Protein AF-A0AAD9JN44-F1 (afdb_monomer)

Sequence (109 aa):
MDVTAMCDKLTKLHLAGKSSLCLEKPNTEYVIHLDSQSCSKSNTSALLAASSSNLNVRLYSRNSLVYSRTLSGYTEINNRLSSLDVSCDGNFICAGTDVLKEDAYLIFW

Mean predicted aligned error: 8.82 Å

InterPro domains:
  IPR036322 WD40-repeat-containing domain superfamily [SSF50978] (39-109)

Nearest PDB structures (foldseek):
  1sq9-assembly1_A  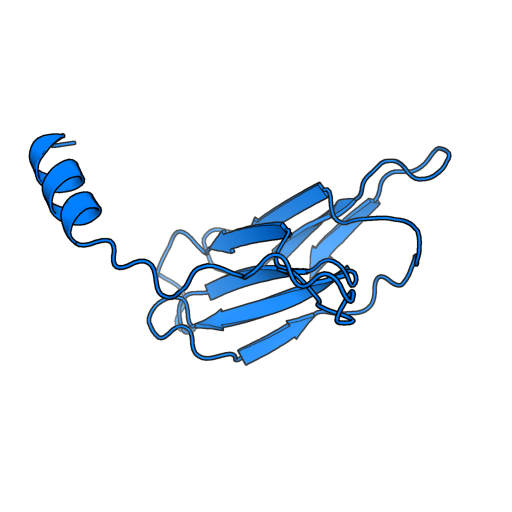TM=7.639E-01  e=1.272E-01  Saccharomyces cerevisiae
  7pqh-assembly1_G  TM=6.542E-01  e=1.972E-01  Saccharomyces cerevisiae
  5khr-assembly1_I  TM=6.079E-01  e=2.593E-01  Homo sapiens
  5a31-assembly1_I  TM=6.116E-01  e=2.893E-01  Homo sapiens
  5lcw-assembly1_I  TM=6.389E-01  e=5.002E-01  Homo sapiens

Organism: NCBI:txid53620

Secondary structure (DSSP, 8-state):
--HHHHHHHHTT-----PPP--SS------EEEEEE-S-TTSSS--EEEEEETTS-EEEEETTT--EEEEE-----TT--EEEEEE-TTSS-EEEEEPPBTTB--EEE-

Foldseek 3Di:
DDPVVVVVVVVPDDDPDDDDPDVDDDPDWDWDDKEWQQAPPAPDQGWIWTATQQRKIWIARPPVRHTDDIDDDDHPRPKGFPDWYAYNNRPKIWTWIDDDPNDIDIDID

Structure (mmCIF, N/CA/C/O backbone):
data_AF-A0AAD9JN44-F1
#
_entry.id   AF-A0AAD9JN44-F1
#
loop_
_atom_site.group_PDB
_atom_site.id
_atom_site.type_symbol
_atom_site.label_atom_id
_atom_site.label_alt_id
_atom_site.label_comp_id
_atom_site.label_asym_id
_atom_site.label_entity_id
_atom_site.label_seq_id
_atom_site.pdbx_PDB_ins_code
_atom_site.Cartn_x
_atom_site.Cartn_y
_atom_site.Cartn_z
_atom_site.occupancy
_atom_site.B_iso_or_equiv
_atom_site.auth_seq_id
_atom_site.auth_comp_id
_atom_site.auth_asym_id
_atom_site.auth_atom_id
_atom_site.pdbx_PDB_model_num
ATOM 1 N N . MET A 1 1 ? -30.695 -2.881 -1.703 1.00 60.16 1 MET A N 1
ATOM 2 C CA . MET A 1 1 ?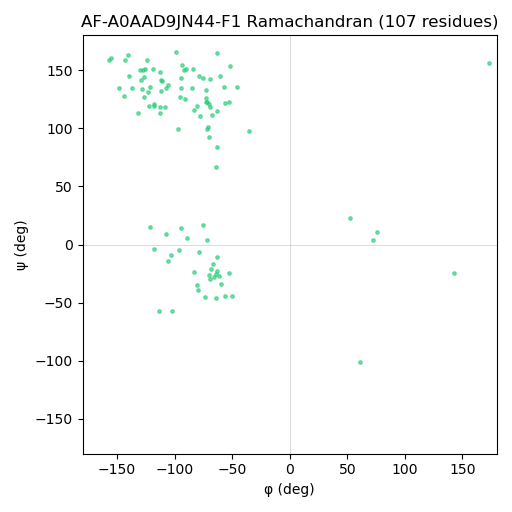 -29.790 -1.947 -1.001 1.00 60.16 1 MET A CA 1
ATOM 3 C C . MET A 1 1 ? -30.551 -0.639 -0.868 1.00 60.16 1 MET A C 1
ATOM 5 O O . MET A 1 1 ? -31.002 -0.138 -1.887 1.00 60.16 1 MET A O 1
ATOM 9 N N . ASP A 1 2 ? -30.821 -0.177 0.354 1.00 84.44 2 ASP A N 1
ATOM 10 C CA . ASP A 1 2 ? -31.609 1.041 0.585 1.00 84.44 2 ASP A CA 1
ATOM 11 C C . ASP A 1 2 ? -30.727 2.271 0.339 1.00 84.44 2 ASP A C 1
ATOM 13 O O . ASP A 1 2 ? -29.765 2.520 1.070 1.00 84.44 2 ASP A O 1
ATOM 17 N N . VAL A 1 3 ? -31.029 2.996 -0.736 1.00 82.19 3 VAL A N 1
ATOM 18 C CA . VAL A 1 3 ? -30.288 4.190 -1.166 1.00 82.19 3 VAL A CA 1
ATOM 19 C C . VAL A 1 3 ? -30.309 5.259 -0.070 1.00 82.19 3 VAL A C 1
ATOM 21 O O . VAL A 1 3 ? -29.302 5.926 0.159 1.00 82.19 3 VAL A O 1
ATOM 24 N N . THR A 1 4 ? -31.406 5.349 0.681 1.00 83.25 4 THR A N 1
ATOM 25 C CA . THR A 1 4 ? -31.610 6.322 1.762 1.00 83.25 4 THR A CA 1
ATOM 26 C C . THR A 1 4 ? -30.609 6.104 2.895 1.00 83.25 4 THR A C 1
ATOM 28 O O . THR A 1 4 ? -29.917 7.029 3.317 1.00 83.25 4 THR A O 1
ATOM 31 N N . ALA A 1 5 ? -30.428 4.847 3.310 1.00 83.94 5 ALA A N 1
ATOM 32 C CA . ALA A 1 5 ? -29.475 4.478 4.353 1.00 83.94 5 ALA A CA 1
ATOM 33 C C . ALA A 1 5 ? -28.007 4.723 3.947 1.00 83.94 5 ALA A C 1
ATOM 35 O O . ALA A 1 5 ? -27.153 4.945 4.808 1.00 83.94 5 ALA A O 1
ATOM 36 N N . MET A 1 6 ? -27.689 4.670 2.648 1.00 80.62 6 MET A N 1
ATOM 37 C CA . MET A 1 6 ? -26.360 5.030 2.143 1.00 80.62 6 MET A CA 1
ATOM 38 C C . MET A 1 6 ? -26.152 6.546 2.169 1.00 80.62 6 MET A C 1
ATOM 40 O O . MET A 1 6 ? -25.116 7.006 2.649 1.00 80.62 6 MET A O 1
ATOM 44 N N . CYS A 1 7 ? -27.139 7.320 1.711 1.00 83.94 7 CYS A N 1
ATOM 45 C CA . CYS A 1 7 ? -27.103 8.780 1.760 1.00 83.94 7 CYS A CA 1
ATOM 46 C C . CYS A 1 7 ? -26.890 9.293 3.193 1.00 83.94 7 CYS A C 1
ATOM 48 O O . CYS A 1 7 ? -25.997 10.108 3.412 1.00 83.94 7 CYS A O 1
ATOM 50 N N . ASP A 1 8 ? -27.592 8.733 4.180 1.00 87.06 8 ASP A N 1
ATOM 51 C CA . ASP A 1 8 ? -27.434 9.091 5.599 1.00 87.06 8 ASP A CA 1
ATOM 52 C C . ASP A 1 8 ? -26.051 8.762 6.183 1.00 87.06 8 ASP A C 1
ATOM 54 O O . ASP A 1 8 ? -25.618 9.363 7.170 1.00 87.06 8 ASP A O 1
ATOM 58 N N . LYS A 1 9 ? -25.340 7.785 5.610 1.00 82.25 9 LYS A N 1
ATOM 59 C CA . LYS A 1 9 ? -23.951 7.489 5.991 1.00 82.25 9 LYS A CA 1
ATOM 60 C C . LYS A 1 9 ? -22.979 8.468 5.346 1.00 82.25 9 LYS A C 1
ATOM 62 O O . LYS A 1 9 ? -22.030 8.891 6.001 1.00 82.25 9 LYS A O 1
ATOM 67 N N . LEU A 1 10 ? -23.221 8.845 4.092 1.00 80.81 10 LEU A N 1
ATOM 68 C CA . LEU A 1 10 ? -22.380 9.790 3.358 1.00 80.81 10 LEU A CA 1
ATOM 69 C C . LEU A 1 10 ? -22.485 11.219 3.910 1.00 80.81 10 LEU A C 1
ATOM 71 O O . LEU A 1 10 ? -21.499 11.946 3.884 1.00 80.81 10 LEU A O 1
ATOM 75 N N . THR A 1 11 ? -23.626 11.622 4.477 1.00 82.50 11 THR A N 1
ATOM 76 C CA . THR A 1 11 ? -23.766 12.935 5.141 1.00 82.50 11 THR A CA 1
ATOM 77 C C . THR A 1 11 ? -22.949 13.052 6.430 1.00 82.50 11 THR A C 1
ATOM 79 O O . THR A 1 11 ? -22.620 14.159 6.848 1.00 82.50 11 THR A O 1
ATOM 82 N N . LYS A 1 12 ? -22.571 11.922 7.038 1.00 83.00 12 LYS A N 1
ATOM 83 C CA . LYS A 1 12 ? -21.690 11.850 8.218 1.00 83.00 12 LYS A CA 1
ATOM 84 C C . LYS A 1 12 ? -20.208 11.761 7.849 1.00 83.00 12 LYS A C 1
ATOM 86 O O . LYS A 1 12 ? -19.369 11.553 8.725 1.00 83.00 12 LYS A O 1
ATOM 91 N N . LEU A 1 13 ? -19.871 11.875 6.563 1.00 77.25 13 LEU A N 1
ATOM 92 C CA . LEU A 1 13 ? -18.490 11.839 6.108 1.00 77.25 13 LEU A CA 1
ATOM 93 C C . LEU A 1 13 ? -17.788 13.140 6.526 1.00 77.25 13 LEU A C 1
ATOM 95 O O . LEU A 1 13 ? -17.921 14.180 5.884 1.00 77.25 13 LEU A O 1
ATOM 99 N N . HIS A 1 14 ? -17.034 13.088 7.620 1.00 70.06 14 HIS A N 1
ATOM 100 C CA . HIS A 1 14 ? -16.170 14.190 8.020 1.00 70.06 14 HIS A CA 1
ATOM 101 C C . HIS A 1 14 ? -14.876 14.130 7.210 1.00 70.06 14 HIS A C 1
ATOM 103 O O . HIS A 1 14 ? -14.127 13.155 7.284 1.00 70.06 14 HIS A O 1
ATOM 109 N N . LEU A 1 15 ? -14.597 15.180 6.437 1.00 63.38 15 LEU A N 1
ATOM 110 C CA . LEU A 1 15 ? -13.299 15.323 5.791 1.00 63.38 15 LEU A CA 1
ATOM 111 C C . LEU A 1 15 ? -12.251 15.553 6.890 1.00 63.38 15 LEU A C 1
ATOM 113 O O . LEU A 1 15 ? -12.265 16.595 7.541 1.00 63.38 15 LEU A O 1
ATOM 117 N N . ALA A 1 16 ? -11.356 14.587 7.107 1.00 62.72 16 ALA A N 1
ATOM 118 C CA . ALA A 1 16 ? -10.338 14.678 8.159 1.00 62.72 16 ALA A CA 1
ATOM 119 C C . ALA A 1 16 ? -9.356 15.851 7.943 1.00 62.72 16 ALA A C 1
ATOM 121 O O . ALA A 1 16 ? -8.760 16.347 8.893 1.00 62.72 16 ALA A O 1
ATOM 122 N N . GLY A 1 17 ? -9.218 16.325 6.700 1.00 57.41 17 GLY A N 1
ATOM 123 C CA . GLY A 1 17 ? -8.457 17.518 6.343 1.00 57.41 17 GLY A CA 1
ATOM 124 C C . GLY A 1 17 ? -8.358 17.692 4.827 1.00 57.41 17 GLY A C 1
ATOM 125 O O . GLY A 1 17 ? -8.479 16.727 4.073 1.00 57.41 17 GLY A O 1
ATOM 126 N N . LYS A 1 18 ? -8.144 18.928 4.365 1.00 57.28 18 LYS A N 1
ATOM 127 C CA . LYS A 1 18 ? -7.702 19.202 2.989 1.00 57.28 18 LYS A CA 1
ATOM 128 C C . LYS A 1 18 ? -6.178 19.227 2.989 1.00 57.28 18 LYS A C 1
ATOM 130 O O . LYS A 1 18 ? -5.597 19.998 3.747 1.00 57.28 18 LYS A O 1
ATOM 135 N N . SER A 1 19 ? -5.540 18.424 2.140 1.00 51.47 19 SER A N 1
ATOM 136 C CA . SER A 1 19 ? -4.107 18.592 1.890 1.00 51.47 19 SER A CA 1
ATOM 137 C C . SER A 1 19 ? -3.922 19.903 1.121 1.00 51.47 19 SER A C 1
ATOM 139 O O . SER A 1 19 ? -4.529 20.094 0.065 1.00 51.47 19 SER A O 1
ATOM 141 N N . SER A 1 20 ? -3.202 20.858 1.7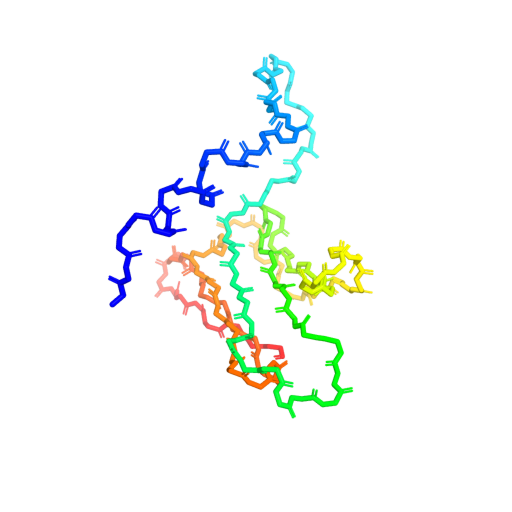07 1.00 46.34 20 SER A N 1
ATOM 142 C CA . SER A 1 20 ? -2.951 22.167 1.109 1.00 46.34 20 SER A CA 1
ATOM 143 C C . SER A 1 20 ? -2.025 22.026 -0.101 1.00 46.34 20 SER A C 1
ATOM 145 O O . SER A 1 20 ? -1.076 21.244 -0.090 1.00 46.34 20 SER A O 1
ATOM 147 N N . LEU A 1 21 ? -2.283 22.817 -1.148 1.00 49.88 21 LEU A N 1
ATOM 148 C CA . LEU A 1 21 ? -1.317 23.107 -2.209 1.00 49.88 21 LEU A CA 1
ATOM 149 C C . LEU A 1 21 ? -0.133 23.855 -1.577 1.00 49.88 21 LEU A C 1
ATOM 151 O O . LEU A 1 21 ? -0.107 25.082 -1.536 1.00 49.88 21 LEU A O 1
ATOM 155 N N . CYS A 1 22 ? 0.811 23.118 -1.000 1.00 48.78 22 CYS A N 1
ATOM 156 C CA . CYS A 1 22 ? 2.082 23.673 -0.568 1.00 48.78 22 CYS A CA 1
ATOM 157 C C . CYS A 1 22 ? 2.904 23.993 -1.827 1.00 48.78 22 CYS A C 1
ATOM 159 O O . CYS A 1 22 ? 3.103 23.124 -2.675 1.00 48.78 22 CYS A O 1
ATOM 161 N N . LEU A 1 23 ? 3.312 25.258 -1.982 1.00 56.62 23 LEU A N 1
ATOM 162 C CA . LEU A 1 23 ? 4.107 25.736 -3.125 1.00 56.62 23 LEU A CA 1
ATOM 163 C C . LEU A 1 23 ? 5.541 25.194 -3.103 1.00 56.62 23 LEU A C 1
ATOM 165 O O . LEU A 1 23 ? 6.160 25.035 -4.152 1.00 56.62 23 LEU A O 1
ATOM 169 N N . GLU A 1 24 ? 6.052 24.861 -1.921 1.00 58.03 24 GLU A N 1
ATOM 170 C CA . GLU A 1 24 ? 7.221 24.000 -1.796 1.00 58.03 24 GLU A CA 1
ATOM 171 C C . GLU A 1 24 ? 6.748 22.553 -1.848 1.00 58.03 24 GLU A C 1
ATOM 173 O O . GLU A 1 24 ? 5.765 22.230 -1.193 1.00 58.03 24 GLU A O 1
ATOM 178 N N . LYS A 1 25 ? 7.417 21.687 -2.618 1.00 51.28 25 LYS A N 1
ATOM 179 C CA . LYS A 1 25 ? 7.191 20.236 -2.569 1.00 51.28 25 LYS A CA 1
ATOM 180 C C . LYS A 1 25 ? 7.7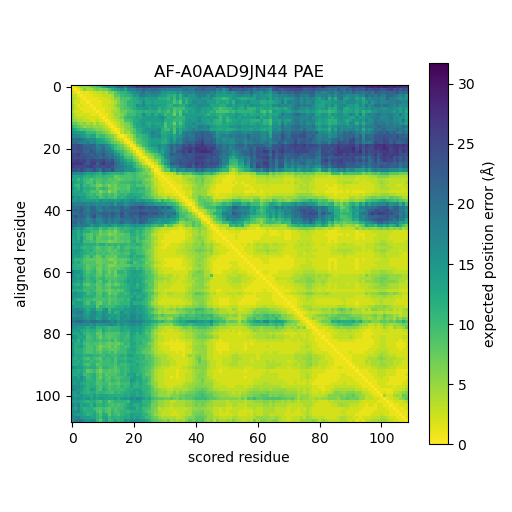53 19.732 -1.236 1.00 51.28 25 LYS A C 1
ATOM 182 O O . LYS A 1 25 ? 8.967 19.527 -1.170 1.00 51.28 25 LYS A O 1
ATOM 187 N N . PRO A 1 26 ? 6.957 19.464 -0.182 1.00 53.56 26 PRO A N 1
ATOM 188 C CA . PRO A 1 26 ? 7.458 18.544 0.817 1.00 53.56 26 PRO A CA 1
ATOM 189 C C . PRO A 1 26 ? 7.706 17.219 0.089 1.00 53.56 26 PRO A C 1
ATOM 191 O O . PRO A 1 26 ? 6.972 16.884 -0.846 1.00 53.56 26 PRO A O 1
ATOM 194 N N . ASN A 1 27 ? 8.744 16.479 0.478 1.00 57.22 27 ASN A N 1
ATOM 195 C CA . ASN A 1 27 ? 8.973 15.097 0.039 1.00 57.22 27 ASN A CA 1
ATOM 196 C C . ASN A 1 27 ? 7.822 14.217 0.574 1.00 57.22 27 ASN A C 1
ATOM 198 O O . ASN A 1 27 ? 7.973 13.433 1.505 1.00 57.22 27 ASN A O 1
ATOM 202 N N . THR A 1 28 ? 6.619 14.454 0.060 1.00 64.69 28 THR A N 1
ATOM 203 C CA . THR A 1 28 ? 5.356 13.961 0.587 1.00 64.69 28 THR A CA 1
ATOM 204 C C . THR A 1 28 ? 5.005 12.732 -0.195 1.00 64.69 28 THR A C 1
ATOM 206 O O . THR A 1 28 ? 4.496 12.784 -1.311 1.00 64.69 28 THR A O 1
ATOM 209 N N . GLU A 1 29 ? 5.308 11.603 0.416 1.00 78.50 29 GLU A N 1
ATOM 210 C CA . GLU A 1 29 ? 4.662 10.355 0.069 1.00 78.50 29 GLU A CA 1
ATOM 211 C C . GLU A 1 29 ? 3.147 10.570 0.146 1.00 78.50 29 GLU A C 1
ATOM 213 O O . GLU A 1 29 ? 2.624 10.988 1.182 1.00 78.50 29 GLU A O 1
ATOM 218 N N . TYR A 1 30 ? 2.446 10.323 -0.956 1.00 82.69 30 TYR A N 1
ATOM 219 C CA . TYR A 1 30 ? 0.989 10.387 -1.009 1.00 82.69 30 TYR A CA 1
ATOM 220 C C . TYR A 1 30 ? 0.420 9.021 -1.373 1.00 82.69 30 TYR A C 1
ATOM 222 O O . TYR A 1 30 ? 1.067 8.229 -2.061 1.00 82.69 30 TYR A O 1
ATOM 230 N N . VAL A 1 31 ? -0.792 8.748 -0.891 1.00 89.62 31 VAL A N 1
ATOM 231 C CA . VAL A 1 31 ? -1.511 7.503 -1.179 1.00 89.62 31 VAL A CA 1
ATOM 232 C C . VAL A 1 31 ? -1.998 7.527 -2.627 1.00 89.62 31 VAL A C 1
ATOM 234 O O . VAL A 1 31 ? -2.557 8.532 -3.066 1.00 89.62 31 VAL A O 1
ATOM 237 N N . ILE A 1 32 ? -1.783 6.43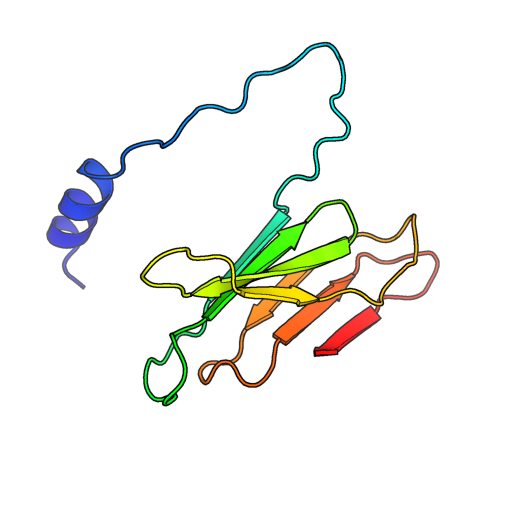4 -3.359 1.00 91.44 32 ILE A N 1
ATOM 238 C CA . ILE A 1 32 ? -2.232 6.269 -4.748 1.00 91.44 32 ILE A CA 1
ATOM 239 C C . ILE A 1 32 ? -3.478 5.382 -4.793 1.00 91.44 32 ILE A C 1
ATOM 241 O O . ILE A 1 32 ? -4.522 5.819 -5.270 1.00 91.44 32 ILE A O 1
ATOM 245 N N . HIS A 1 33 ? -3.381 4.160 -4.263 1.00 94.88 33 HIS A N 1
ATOM 246 C CA . HIS A 1 33 ? -4.482 3.200 -4.225 1.00 94.88 33 HIS A CA 1
ATOM 247 C C . HIS A 1 33 ? -4.731 2.700 -2.807 1.00 94.88 33 HIS A C 1
ATOM 249 O O . HIS A 1 33 ? -3.818 2.615 -1.984 1.00 94.88 33 HIS A O 1
ATOM 255 N N . LEU A 1 34 ? -5.987 2.352 -2.548 1.00 95.69 34 LEU A N 1
ATOM 256 C CA . LEU A 1 34 ? -6.440 1.714 -1.324 1.00 95.69 34 LEU A CA 1
ATOM 257 C C . LEU A 1 34 ? -7.234 0.481 -1.713 1.00 95.69 34 LEU A C 1
ATOM 259 O O . LEU A 1 34 ? -8.121 0.582 -2.558 1.00 95.69 34 LEU A O 1
ATOM 263 N N . ASP A 1 35 ? -6.955 -0.632 -1.053 1.00 96.00 35 ASP A N 1
ATOM 264 C CA . ASP A 1 35 ? -7.873 -1.758 -1.066 1.00 96.00 35 ASP A CA 1
ATOM 265 C C . ASP A 1 35 ? -7.900 -2.466 0.286 1.00 96.00 35 ASP A C 1
ATOM 267 O O . ASP A 1 35 ? -7.038 -2.280 1.150 1.00 96.00 35 ASP A O 1
ATOM 271 N N . SER A 1 36 ? -8.975 -3.199 0.534 1.00 93.31 36 SER A N 1
ATOM 272 C CA . SER A 1 36 ? -9.295 -3.698 1.844 1.00 93.31 36 SER A CA 1
ATOM 273 C C . SER A 1 36 ? -9.937 -5.092 1.750 1.00 93.31 36 SER A C 1
ATOM 275 O O . SER A 1 36 ? -11.027 -5.255 1.210 1.00 93.31 36 SER A O 1
ATOM 277 N N . GLN A 1 37 ? -9.391 -6.052 2.504 1.00 90.88 37 GLN A N 1
ATOM 278 C CA . GLN A 1 37 ? -9.979 -7.370 2.833 1.00 90.88 37 GLN A CA 1
ATOM 279 C C . GLN A 1 37 ? -11.518 -7.431 3.033 1.00 90.88 37 GLN A C 1
ATOM 281 O O . GLN A 1 37 ? -12.056 -7.218 4.120 1.00 90.88 37 GLN A O 1
ATOM 286 N N . SER A 1 38 ? -12.277 -7.828 2.021 1.00 81.69 38 SER A N 1
ATOM 287 C CA . SER A 1 38 ? -13.746 -7.778 2.101 1.00 81.69 38 SER A CA 1
ATOM 288 C C . SER A 1 38 ? -14.408 -8.728 3.125 1.00 81.69 38 SER A C 1
ATOM 290 O O . SER A 1 38 ? -15.565 -8.500 3.481 1.00 81.69 38 SER A O 1
ATOM 292 N N . CYS A 1 39 ? -13.730 -9.768 3.637 1.00 73.62 39 CYS A N 1
ATOM 293 C CA . CYS A 1 39 ? -14.324 -10.752 4.552 1.00 73.62 39 CYS A CA 1
ATOM 294 C C . CYS A 1 39 ? -13.647 -10.769 5.931 1.00 73.62 39 CYS A C 1
ATOM 296 O O . CYS A 1 39 ? -12.489 -11.145 6.054 1.00 73.62 39 CYS A O 1
ATOM 298 N N . SER A 1 40 ? -14.388 -10.481 7.007 1.00 61.62 40 SER A N 1
ATOM 299 C CA . SER A 1 40 ? -13.875 -10.496 8.391 1.00 61.62 40 SER A CA 1
ATOM 300 C C . SER A 1 40 ? -13.671 -11.900 8.987 1.00 61.62 40 SER A C 1
ATOM 302 O O . SER A 1 40 ? -13.643 -12.044 10.205 1.00 61.62 40 SER A O 1
ATOM 304 N N . LYS A 1 41 ? -13.635 -12.952 8.159 1.00 61.12 41 LYS A N 1
ATOM 305 C CA . LYS A 1 41 ? -13.512 -14.345 8.622 1.00 61.12 41 LYS A CA 1
ATOM 306 C C . LYS A 1 41 ? -12.085 -14.728 9.013 1.00 61.12 41 LYS A C 1
ATOM 308 O O . LYS A 1 41 ? -11.886 -15.837 9.501 1.00 61.12 41 LYS A O 1
ATOM 313 N N . SER A 1 42 ? -11.099 -13.859 8.791 1.00 58.09 42 SER A N 1
ATOM 314 C CA . SER A 1 42 ? -9.765 -14.101 9.328 1.00 58.09 42 SER A CA 1
ATOM 315 C C . SER A 1 42 ? -9.760 -13.818 10.834 1.00 58.09 42 SER A C 1
ATOM 317 O O . SER A 1 42 ? -10.390 -12.881 11.317 1.00 58.09 42 SER A O 1
ATOM 319 N N . ASN A 1 43 ? -9.012 -14.623 11.589 1.00 58.59 43 ASN A N 1
ATOM 320 C CA . ASN A 1 43 ? -8.733 -14.362 13.007 1.00 58.59 43 ASN A CA 1
ATOM 321 C C . ASN A 1 43 ? -7.747 -13.188 13.204 1.00 58.59 43 ASN A C 1
ATOM 323 O O . ASN A 1 43 ? -7.314 -12.916 14.322 1.00 58.59 43 ASN A O 1
ATOM 327 N N . THR A 1 44 ? -7.348 -12.522 12.118 1.00 62.19 44 THR A N 1
ATOM 328 C CA . THR A 1 44 ? -6.476 -11.348 12.115 1.00 62.19 44 THR A CA 1
ATOM 329 C C . THR A 1 44 ? -7.327 -10.080 12.125 1.00 62.19 44 THR A C 1
ATOM 331 O O . THR A 1 44 ? -8.478 -10.079 11.690 1.00 62.19 44 THR A O 1
ATOM 334 N N . SER A 1 45 ? -6.784 -8.972 12.636 1.00 69.38 45 SER A N 1
ATOM 335 C CA . SER A 1 45 ? -7.448 -7.675 12.489 1.00 69.38 45 SER A CA 1
ATOM 336 C C . SER A 1 45 ? -7.672 -7.405 11.002 1.00 69.38 45 SER A C 1
ATOM 338 O O . SER A 1 45 ? -6.695 -7.393 10.253 1.00 69.38 45 SER A O 1
ATOM 340 N N . ALA A 1 46 ? -8.929 -7.200 10.592 1.00 79.50 46 ALA A N 1
ATOM 341 C CA . ALA A 1 46 ? -9.293 -6.968 9.196 1.00 79.50 46 ALA A CA 1
ATOM 342 C C . ALA A 1 46 ? -8.347 -5.953 8.536 1.00 79.50 46 ALA A C 1
ATOM 344 O O . ALA A 1 46 ? -8.042 -4.927 9.141 1.00 79.50 46 ALA A O 1
ATOM 345 N N . LEU A 1 47 ? -7.887 -6.229 7.318 1.00 90.69 47 LEU A N 1
ATOM 346 C CA . LEU A 1 47 ? -6.799 -5.493 6.676 1.00 90.69 47 LEU A CA 1
ATOM 347 C C . LEU A 1 47 ? -7.297 -4.349 5.773 1.00 90.69 47 LEU A C 1
ATOM 349 O O . LEU A 1 47 ? -8.313 -4.469 5.074 1.00 90.69 47 LEU A O 1
ATOM 353 N N . LEU A 1 48 ? -6.547 -3.247 5.785 1.00 93.75 48 LEU A N 1
ATOM 354 C CA . LEU A 1 48 ? -6.568 -2.164 4.803 1.00 93.75 48 LEU A CA 1
ATOM 355 C C . LEU A 1 48 ? -5.134 -1.940 4.304 1.00 93.75 48 LEU A C 1
ATOM 357 O O . LEU A 1 48 ? -4.228 -1.741 5.114 1.00 93.75 48 LEU A O 1
AT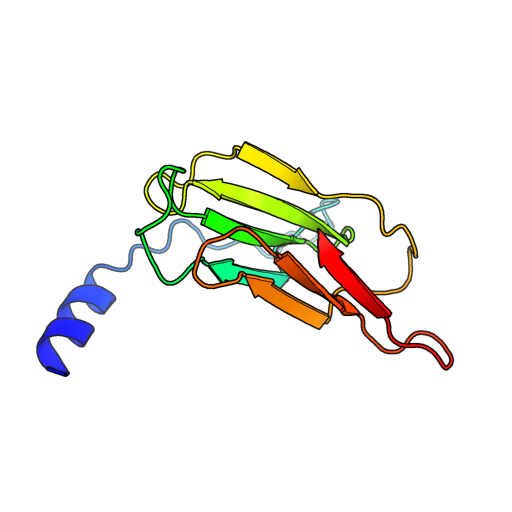OM 361 N N . ALA A 1 49 ? -4.936 -1.955 2.990 1.00 95.75 49 ALA A N 1
ATOM 362 C CA . ALA A 1 49 ? -3.662 -1.691 2.339 1.00 95.75 49 ALA A CA 1
ATOM 363 C C . ALA A 1 49 ? -3.718 -0.362 1.575 1.00 95.75 49 ALA A C 1
ATOM 365 O O . ALA A 1 49 ? -4.723 -0.040 0.944 1.00 95.75 49 ALA A O 1
ATOM 366 N N . ALA A 1 50 ? -2.629 0.403 1.631 1.00 95.50 50 ALA A N 1
ATOM 367 C CA . ALA A 1 50 ? -2.485 1.693 0.968 1.00 95.50 50 ALA A CA 1
ATOM 368 C C . ALA A 1 50 ? -1.154 1.762 0.216 1.00 95.50 50 ALA A C 1
ATOM 370 O O . ALA A 1 50 ? -0.094 1.794 0.846 1.00 95.50 50 ALA A O 1
ATOM 371 N N . SER A 1 51 ? -1.185 1.815 -1.114 1.00 94.19 51 SER A N 1
ATOM 372 C CA . SER A 1 51 ? 0.023 2.052 -1.907 1.00 94.19 51 SER A CA 1
ATOM 373 C C . SER A 1 51 ? 0.384 3.533 -1.892 1.00 94.19 51 SER A C 1
ATOM 375 O O . SER A 1 51 ? -0.486 4.403 -1.839 1.00 94.19 51 SER A O 1
ATOM 377 N N . SER A 1 52 ? 1.680 3.828 -1.905 1.00 90.00 52 SER A N 1
ATOM 378 C CA . SER A 1 52 ? 2.220 5.183 -1.795 1.00 90.00 52 SER A CA 1
ATOM 379 C C . SER A 1 52 ? 3.126 5.523 -2.979 1.00 90.00 52 SER A C 1
ATOM 381 O O . SER A 1 52 ? 3.664 4.644 -3.649 1.00 90.00 52 SER A O 1
ATOM 383 N N . SER A 1 53 ? 3.334 6.815 -3.235 1.00 88.25 53 SER A N 1
ATOM 384 C CA . SER A 1 53 ? 4.156 7.318 -4.350 1.00 88.25 53 SER A CA 1
ATOM 385 C C . SER A 1 53 ? 5.641 6.952 -4.299 1.00 88.25 53 SER A C 1
ATOM 387 O O . SER A 1 53 ? 6.348 7.154 -5.279 1.00 88.25 53 SER A O 1
ATOM 389 N N . ASN A 1 54 ? 6.106 6.412 -3.176 1.00 87.75 54 ASN A N 1
ATOM 390 C CA . ASN A 1 54 ? 7.441 5.848 -2.976 1.00 87.75 54 ASN A CA 1
ATOM 391 C C . ASN A 1 54 ? 7.493 4.323 -3.199 1.00 87.75 54 ASN A C 1
ATOM 393 O O . ASN A 1 54 ? 8.455 3.690 -2.776 1.00 87.75 54 ASN A O 1
ATOM 397 N N . LEU A 1 55 ? 6.457 3.739 -3.815 1.00 89.88 55 LEU A N 1
ATOM 398 C CA . LEU A 1 55 ? 6.338 2.310 -4.149 1.00 89.88 55 LEU A CA 1
ATOM 399 C C . LEU A 1 55 ? 6.105 1.376 -2.957 1.00 89.88 55 LEU A C 1
ATOM 401 O O . LEU A 1 55 ? 6.013 0.163 -3.129 1.00 89.88 55 LEU A O 1
ATOM 405 N N . ASN A 1 56 ? 5.955 1.930 -1.756 1.00 91.25 56 ASN A N 1
ATOM 406 C CA . ASN A 1 56 ? 5.627 1.148 -0.576 1.00 91.25 56 ASN A CA 1
ATOM 407 C C . ASN A 1 56 ? 4.120 0.909 -0.465 1.00 91.25 56 ASN A C 1
ATOM 409 O O . ASN A 1 56 ? 3.307 1.755 -0.848 1.00 91.25 56 ASN A O 1
ATOM 413 N N . VAL A 1 57 ? 3.751 -0.215 0.150 1.00 94.25 57 VAL A N 1
ATOM 414 C CA . VAL A 1 57 ? 2.370 -0.509 0.550 1.00 94.25 57 VAL A CA 1
ATOM 415 C C . VAL A 1 57 ? 2.294 -0.524 2.072 1.00 94.25 57 VAL A C 1
ATOM 417 O O . VAL A 1 57 ? 2.954 -1.319 2.735 1.00 94.25 57 VAL A O 1
ATOM 420 N N . ARG A 1 58 ? 1.499 0.368 2.657 1.00 94.62 58 ARG A N 1
ATOM 421 C CA . ARG A 1 58 ? 1.280 0.442 4.106 1.00 94.62 58 ARG A CA 1
ATOM 422 C C . ARG A 1 58 ? 0.041 -0.350 4.491 1.00 94.62 58 ARG A C 1
ATOM 424 O O . ARG A 1 58 ? -0.999 -0.227 3.851 1.00 94.62 58 ARG A O 1
ATOM 431 N N . LEU A 1 59 ? 0.158 -1.133 5.553 1.00 94.12 59 LEU A N 1
ATOM 432 C CA . LEU A 1 59 ? -0.890 -1.986 6.091 1.00 94.12 59 LEU A CA 1
ATOM 433 C C . LEU A 1 59 ? -1.426 -1.409 7.392 1.00 94.12 59 LEU A C 1
ATOM 435 O O . LEU A 1 59 ? -0.664 -1.034 8.288 1.00 94.12 59 LEU A O 1
ATOM 439 N N . TYR A 1 60 ? -2.745 -1.402 7.505 1.00 93.12 60 TYR A N 1
ATOM 440 C CA . TYR A 1 60 ? -3.484 -0.901 8.649 1.00 93.12 60 TYR A CA 1
ATOM 441 C C . TYR A 1 60 ? -4.513 -1.933 9.095 1.00 93.12 60 TYR A C 1
ATOM 443 O O . TYR A 1 60 ? -5.094 -2.654 8.280 1.00 93.12 60 TYR A O 1
ATOM 451 N N . SER A 1 61 ? -4.807 -1.941 10.392 1.00 89.56 61 SER A N 1
ATOM 452 C CA . SER A 1 61 ? -6.071 -2.491 10.874 1.00 89.56 61 SER A CA 1
ATOM 453 C C . SER A 1 61 ? -7.202 -1.648 10.286 1.00 89.56 61 SER A C 1
ATOM 455 O O . SER A 1 61 ? -7.325 -0.470 10.603 1.00 89.56 61 SER A O 1
ATOM 457 N N . ARG A 1 62 ? -8.039 -2.233 9.433 1.00 87.25 62 ARG A N 1
ATOM 458 C CA . ARG A 1 62 ? -9.165 -1.583 8.748 1.00 87.25 62 ARG A CA 1
ATOM 459 C C . ARG A 1 62 ? -10.069 -0.818 9.704 1.00 87.25 62 ARG A C 1
ATOM 461 O O . ARG A 1 62 ? -10.489 0.288 9.391 1.00 87.25 62 ARG A O 1
ATOM 468 N N . ASN A 1 63 ? -10.401 -1.422 10.842 1.00 84.44 63 ASN A N 1
ATOM 469 C CA . ASN A 1 63 ? -11.447 -0.891 11.716 1.00 84.44 63 ASN A CA 1
ATOM 470 C C . ASN A 1 63 ? -10.938 0.255 12.595 1.00 84.44 63 ASN A C 1
ATOM 472 O O . ASN A 1 63 ? -11.691 1.174 12.895 1.00 84.44 63 ASN A O 1
ATOM 476 N N . SER A 1 64 ? -9.677 0.188 13.026 1.00 84.25 64 SER A N 1
ATOM 477 C CA . SER A 1 64 ? -9.072 1.192 13.910 1.00 84.25 64 SER A CA 1
ATOM 478 C C . SER A 1 64 ? -8.142 2.160 13.181 1.00 84.25 64 SER A C 1
ATOM 480 O O . SER A 1 64 ? -7.683 3.124 13.786 1.00 84.25 64 SER A O 1
ATOM 482 N N . LEU A 1 65 ? -7.831 1.887 11.910 1.00 88.69 65 LEU A N 1
ATOM 483 C CA . LEU A 1 65 ? -6.820 2.571 11.099 1.00 88.69 65 LEU A CA 1
ATOM 484 C C . LEU A 1 65 ? -5.443 2.642 11.776 1.00 88.69 65 LEU A C 1
ATOM 486 O O . LEU A 1 65 ? -4.610 3.485 11.447 1.00 88.69 65 LEU A O 1
ATOM 490 N N . VAL A 1 66 ? -5.184 1.728 12.714 1.00 88.00 66 VAL A N 1
ATOM 491 C CA . VAL A 1 66 ? -3.885 1.604 13.371 1.00 88.00 66 VAL A CA 1
ATOM 492 C C . VAL A 1 66 ? -2.911 1.002 12.373 1.00 88.00 66 VAL A C 1
ATOM 494 O O . VAL A 1 66 ? -3.148 -0.083 11.839 1.00 88.00 66 VAL A O 1
ATOM 497 N N . TYR A 1 67 ? -1.821 1.722 12.124 1.00 90.62 67 TYR A N 1
ATOM 498 C CA . TYR A 1 67 ? -0.711 1.241 11.313 1.00 90.62 67 TYR A CA 1
ATOM 499 C C . TYR A 1 67 ? -0.147 -0.063 11.886 1.00 90.62 67 TYR A C 1
ATOM 501 O O . TYR A 1 67 ? 0.068 -0.176 13.092 1.00 90.62 67 TYR A O 1
ATOM 509 N N . SER A 1 68 ? 0.114 -1.029 11.009 1.00 90.31 68 SER A N 1
ATOM 510 C CA . SER A 1 68 ? 0.694 -2.322 11.363 1.00 90.31 68 SER A CA 1
ATOM 511 C C . SER A 1 68 ? 2.093 -2.489 10.773 1.00 90.31 68 SER A C 1
ATOM 513 O O . SER A 1 68 ? 3.053 -2.707 11.513 1.00 90.31 68 SER A O 1
ATOM 515 N N . ARG A 1 69 ? 2.229 -2.383 9.445 1.00 92.44 69 ARG A N 1
ATOM 516 C CA . ARG A 1 69 ? 3.483 -2.687 8.740 1.00 92.44 69 ARG A CA 1
ATOM 517 C C . ARG A 1 69 ? 3.581 -1.955 7.404 1.00 92.44 69 ARG A C 1
ATOM 519 O O . ARG A 1 69 ? 2.571 -1.562 6.835 1.00 92.44 69 ARG A O 1
ATOM 526 N N . THR A 1 70 ? 4.798 -1.827 6.884 1.00 93.75 70 THR A N 1
ATOM 527 C CA . THR A 1 70 ? 5.068 -1.416 5.503 1.00 93.75 70 THR A CA 1
ATOM 528 C C . THR A 1 70 ? 5.658 -2.587 4.722 1.00 93.75 70 THR A C 1
ATOM 530 O O . THR A 1 70 ? 6.570 -3.261 5.205 1.00 93.75 70 THR A O 1
ATOM 533 N N . LEU A 1 71 ? 5.114 -2.832 3.535 1.00 94.00 71 LEU A N 1
ATOM 534 C CA . LEU A 1 71 ? 5.639 -3.742 2.533 1.00 94.00 71 LEU A CA 1
ATOM 535 C C . LEU A 1 71 ? 6.484 -2.934 1.551 1.00 94.00 71 LEU A C 1
ATOM 537 O O . LEU A 1 71 ? 6.033 -1.929 0.994 1.00 94.00 71 LEU A O 1
ATOM 541 N N . SER A 1 72 ? 7.713 -3.393 1.373 1.00 90.31 72 SER A N 1
ATOM 542 C CA . SER A 1 72 ? 8.751 -2.783 0.549 1.00 90.31 72 SER A CA 1
ATOM 543 C C . SER A 1 72 ? 9.507 -3.899 -0.165 1.00 90.31 72 SER A C 1
ATOM 545 O O . SER A 1 72 ? 9.434 -5.059 0.244 1.00 90.31 72 SER A O 1
ATOM 547 N N . GLY A 1 73 ? 10.252 -3.566 -1.214 1.00 83.31 73 GLY A N 1
ATOM 548 C CA . GLY A 1 73 ? 11.095 -4.533 -1.927 1.00 83.31 73 GLY A CA 1
ATOM 549 C C . GLY A 1 73 ? 11.122 -4.307 -3.431 1.00 83.31 73 GLY A C 1
ATOM 550 O O . GLY A 1 73 ? 12.114 -4.630 -4.073 1.00 83.31 73 GLY A O 1
ATOM 551 N N . TYR A 1 74 ? 10.081 -3.678 -3.977 1.00 85.94 74 TYR A N 1
ATOM 552 C CA . TYR A 1 74 ? 10.117 -3.154 -5.334 1.00 85.94 74 TYR A CA 1
ATOM 553 C C . TYR A 1 74 ? 10.791 -1.779 -5.336 1.00 85.94 74 TYR A C 1
ATOM 555 O O . TYR A 1 74 ? 10.303 -0.848 -4.697 1.00 85.94 74 TYR A O 1
ATOM 563 N N . THR A 1 75 ? 11.937 -1.666 -6.008 1.00 81.44 75 THR A N 1
ATOM 564 C CA . THR A 1 75 ? 12.815 -0.485 -5.938 1.00 81.44 75 THR A CA 1
ATOM 565 C C . THR A 1 75 ? 13.064 0.172 -7.293 1.00 81.44 75 THR A C 1
ATOM 567 O O . THR A 1 75 ? 13.995 0.964 -7.417 1.00 81.44 75 THR A O 1
ATOM 570 N N . GLU A 1 76 ? 12.273 -0.141 -8.320 1.00 82.19 76 GLU A N 1
ATOM 571 C CA . GLU A 1 76 ? 12.400 0.507 -9.630 1.00 82.19 76 GLU A CA 1
ATOM 572 C C . GLU A 1 76 ? 11.938 1.963 -9.533 1.00 82.19 76 GLU A C 1
ATOM 574 O O . GLU A 1 76 ? 10.762 2.274 -9.685 1.00 82.19 76 GLU A O 1
ATOM 579 N N . ILE A 1 77 ? 12.889 2.864 -9.273 1.00 70.25 77 ILE A N 1
ATOM 580 C CA . ILE A 1 77 ? 12.684 4.278 -8.904 1.00 70.25 77 ILE A CA 1
ATOM 581 C C . ILE A 1 77 ? 11.768 5.038 -9.884 1.00 70.25 77 ILE A C 1
ATOM 583 O O . ILE A 1 77 ? 11.121 6.009 -9.495 1.00 70.25 77 ILE A O 1
ATOM 587 N N . ASN A 1 78 ? 11.676 4.586 -11.137 1.00 81.12 78 ASN A N 1
ATOM 588 C CA . ASN A 1 78 ? 10.875 5.216 -12.189 1.00 81.12 78 ASN A CA 1
ATOM 589 C C . ASN A 1 78 ? 9.610 4.437 -12.574 1.00 81.12 78 ASN A C 1
ATOM 591 O O . ASN A 1 78 ? 8.975 4.793 -13.565 1.00 81.12 78 ASN A O 1
ATOM 595 N N . ASN A 1 79 ? 9.237 3.393 -11.831 1.00 87.44 79 ASN A N 1
ATOM 596 C CA . ASN A 1 79 ? 8.043 2.609 -12.1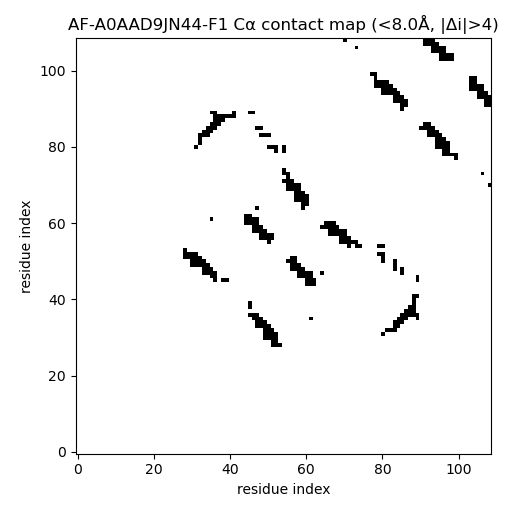16 1.00 87.44 79 ASN A CA 1
ATOM 597 C C . ASN A 1 79 ? 7.041 2.688 -10.974 1.00 87.44 79 ASN A C 1
ATOM 599 O O . ASN A 1 79 ? 7.347 2.326 -9.844 1.00 87.44 79 ASN A O 1
ATOM 603 N N . ARG A 1 80 ? 5.840 3.176 -11.275 1.00 87.88 80 ARG A N 1
ATOM 604 C CA . ARG A 1 80 ? 4.798 3.461 -10.288 1.00 87.88 80 ARG A CA 1
ATOM 605 C C . ARG A 1 80 ? 3.898 2.248 -10.112 1.00 87.88 80 ARG A C 1
ATOM 607 O O . ARG A 1 80 ? 3.672 1.495 -11.053 1.00 87.88 80 ARG A O 1
ATOM 614 N N . LEU A 1 81 ? 3.337 2.097 -8.914 1.00 92.75 81 LEU A N 1
ATOM 615 C CA . LEU A 1 81 ? 2.223 1.176 -8.701 1.00 92.75 81 LEU A CA 1
ATOM 616 C C . LEU A 1 81 ? 0.958 1.778 -9.329 1.00 92.75 81 LEU A C 1
ATOM 618 O O . LEU A 1 81 ? 0.600 2.914 -9.014 1.00 92.75 81 LEU A O 1
ATOM 622 N N . SER A 1 82 ? 0.309 1.017 -10.204 1.00 93.00 82 SER A N 1
ATOM 623 C CA . SER A 1 82 ? -0.867 1.412 -10.992 1.00 93.00 82 SER A CA 1
ATOM 624 C C . SER A 1 82 ? -2.168 0.783 -10.486 1.00 93.00 82 SER A C 1
ATOM 626 O O . SER A 1 82 ? -3.265 1.178 -10.880 1.00 93.00 82 SER A O 1
ATOM 628 N N . SER A 1 83 ? -2.052 -0.226 -9.622 1.00 95.06 83 SER A N 1
ATOM 629 C CA . SER A 1 83 ? -3.174 -0.933 -9.010 1.00 95.06 83 SER A CA 1
ATOM 630 C C . SER A 1 83 ? -2.745 -1.595 -7.703 1.00 95.06 83 SER A C 1
ATOM 632 O O . SER A 1 83 ? -1.556 -1.816 -7.463 1.00 95.06 83 SER A O 1
ATOM 634 N N . LEU A 1 84 ? -3.720 -1.886 -6.847 1.00 96.81 84 LEU A N 1
ATOM 635 C CA . LEU A 1 84 ? -3.546 -2.604 -5.590 1.00 96.81 84 LEU A CA 1
ATOM 636 C C . LEU A 1 84 ? -4.825 -3.398 -5.320 1.00 96.81 84 LEU A C 1
ATOM 638 O O . LEU A 1 84 ? -5.909 -2.832 -5.456 1.00 96.81 84 LEU A O 1
ATOM 642 N N . ASP A 1 85 ? -4.687 -4.658 -4.925 1.00 96.81 85 ASP A N 1
ATOM 643 C CA . ASP A 1 85 ? -5.805 -5.511 -4.523 1.00 96.81 85 ASP A CA 1
ATOM 644 C C . ASP A 1 85 ? -5.419 -6.360 -3.304 1.00 96.81 85 ASP A C 1
ATOM 646 O O . ASP A 1 85 ? -4.268 -6.779 -3.133 1.00 96.81 85 ASP A O 1
ATOM 650 N N . VAL A 1 86 ? -6.390 -6.588 -2.429 1.00 94.69 86 VAL A N 1
ATOM 651 C CA . VAL A 1 86 ? -6.284 -7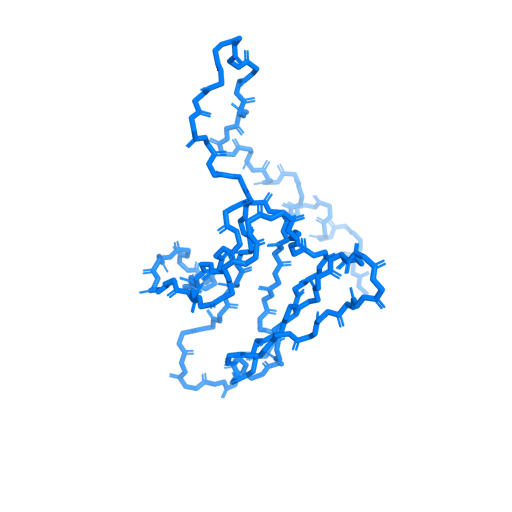.366 -1.200 1.00 94.6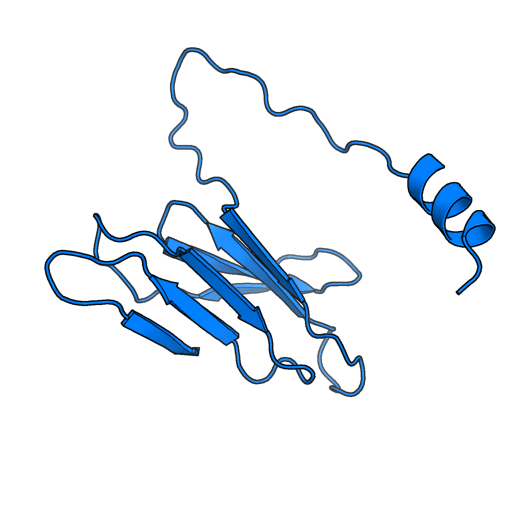9 86 VAL A CA 1
ATOM 652 C C . VAL A 1 86 ? -7.316 -8.479 -1.265 1.00 94.69 86 VAL A C 1
ATOM 654 O O . VAL A 1 86 ? -8.528 -8.262 -1.278 1.00 94.69 86 VAL A O 1
ATOM 657 N N . SER A 1 87 ? -6.822 -9.711 -1.219 1.00 92.38 87 SER A N 1
ATOM 658 C CA . SER A 1 87 ? -7.669 -10.901 -1.141 1.00 92.38 87 SER A CA 1
ATOM 659 C C . SER A 1 87 ? -8.699 -10.827 -0.007 1.00 92.38 87 SER A C 1
ATOM 661 O O . SER A 1 87 ? -8.519 -10.180 1.029 1.00 92.38 87 SER A O 1
ATOM 663 N N . CYS A 1 88 ? -9.811 -11.538 -0.186 1.00 90.00 88 CYS A N 1
ATOM 664 C CA . CYS A 1 88 ? -10.946 -11.471 0.729 1.00 90.00 88 CYS A CA 1
ATOM 665 C C . CYS A 1 88 ? -10.622 -11.911 2.166 1.00 90.00 88 CYS A C 1
ATOM 667 O O . CYS A 1 88 ? -11.289 -11.442 3.088 1.00 90.00 88 CYS A O 1
ATOM 669 N N . ASP A 1 89 ? -9.629 -12.782 2.357 1.00 88.00 89 ASP A N 1
ATOM 670 C CA . ASP A 1 89 ? -9.138 -13.267 3.649 1.00 88.00 89 ASP A CA 1
ATOM 671 C C . ASP A 1 89 ? -7.905 -12.499 4.159 1.00 88.00 89 ASP A C 1
ATOM 673 O O . ASP A 1 89 ? -7.486 -12.707 5.296 1.00 88.00 89 ASP A O 1
ATOM 677 N N . GLY A 1 90 ? -7.368 -11.579 3.351 1.00 87.94 90 GLY A N 1
ATOM 678 C CA . GLY A 1 90 ? -6.222 -10.739 3.683 1.00 87.94 90 GLY A CA 1
ATOM 679 C C . GLY A 1 90 ? -4.877 -11.466 3.628 1.00 87.94 90 GLY A C 1
ATOM 680 O O . GLY A 1 90 ? -3.890 -10.900 4.091 1.00 87.94 90 GLY A O 1
ATOM 681 N N . ASN A 1 91 ? -4.826 -12.692 3.091 1.00 88.19 91 ASN A N 1
ATOM 682 C CA . ASN A 1 91 ? -3.601 -13.498 3.030 1.00 88.19 91 ASN A CA 1
ATOM 683 C C . ASN A 1 91 ? -2.704 -13.154 1.837 1.00 88.19 91 ASN A C 1
ATOM 685 O O . ASN A 1 91 ? -1.506 -13.407 1.889 1.00 88.19 91 ASN A O 1
ATOM 689 N N . PHE A 1 92 ? -3.285 -12.592 0.781 1.00 90.75 92 PHE A N 1
ATOM 690 C CA . PHE A 1 92 ? -2.577 -12.119 -0.404 1.00 90.75 92 PHE A CA 1
ATOM 691 C C . PHE A 1 92 ? -2.835 -10.640 -0.627 1.00 90.75 92 PHE A C 1
ATOM 693 O O . PHE A 1 92 ? -3.987 -10.184 -0.581 1.00 90.75 92 PHE A O 1
ATOM 700 N N . ILE A 1 93 ? -1.761 -9.926 -0.937 1.00 94.56 93 ILE A N 1
ATOM 701 C CA . ILE A 1 93 ? -1.800 -8.555 -1.429 1.00 94.56 93 ILE A CA 1
ATOM 702 C C . ILE A 1 93 ? -1.063 -8.550 -2.760 1.00 94.56 93 ILE A C 1
ATOM 704 O O . ILE A 1 93 ? 0.051 -9.068 -2.847 1.00 94.56 93 ILE A O 1
ATOM 708 N N . CYS A 1 94 ? -1.661 -7.960 -3.791 1.00 95.56 94 CYS A N 1
ATOM 709 C CA . CYS A 1 94 ? -0.988 -7.782 -5.068 1.00 95.56 94 CYS A CA 1
ATOM 710 C C . CYS A 1 94 ? -1.042 -6.334 -5.545 1.00 95.56 94 CYS A C 1
ATOM 712 O O . CYS A 1 94 ? -1.970 -5.590 -5.234 1.00 95.56 94 CYS A O 1
ATOM 714 N N . ALA A 1 95 ? -0.025 -5.926 -6.295 1.00 96.00 95 ALA A N 1
ATOM 715 C CA . ALA A 1 95 ? 0.023 -4.625 -6.942 1.00 96.00 95 ALA A CA 1
ATOM 716 C C . ALA A 1 95 ? 0.554 -4.771 -8.366 1.00 96.00 95 ALA A C 1
ATOM 718 O O . ALA A 1 95 ? 1.547 -5.462 -8.596 1.00 96.00 95 ALA A O 1
ATOM 719 N N . GLY A 1 96 ? -0.099 -4.111 -9.316 1.00 95.31 96 GLY A N 1
ATOM 720 C CA . GLY A 1 96 ? 0.422 -3.950 -10.668 1.00 95.31 96 GLY A CA 1
ATOM 721 C C . GLY A 1 96 ? 1.265 -2.685 -10.775 1.00 95.31 96 GLY A C 1
ATOM 722 O O . GLY A 1 96 ? 1.022 -1.707 -10.061 1.00 95.31 96 GLY A O 1
ATOM 723 N N . THR A 1 97 ? 2.239 -2.686 -11.679 1.00 94.44 97 THR A N 1
ATOM 724 C CA . THR A 1 97 ? 2.993 -1.483 -12.041 1.00 94.44 97 THR A CA 1
ATOM 725 C C . THR A 1 97 ? 2.462 -0.847 -13.322 1.00 94.44 97 THR A C 1
ATOM 727 O O . THR A 1 97 ? 1.717 -1.469 -14.083 1.00 94.44 97 THR A O 1
ATOM 730 N N . ASP A 1 98 ? 2.864 0.391 -13.589 1.00 92.38 98 ASP A N 1
ATOM 731 C CA . ASP A 1 98 ? 2.815 0.935 -14.945 1.00 92.38 98 ASP A CA 1
ATOM 732 C C . ASP A 1 98 ? 3.761 0.133 -15.866 1.00 92.38 98 ASP A C 1
ATOM 734 O O . ASP A 1 98 ? 4.620 -0.638 -15.410 1.00 92.38 98 ASP A O 1
ATOM 738 N N . VAL A 1 99 ? 3.592 0.305 -17.181 1.00 92.44 99 VAL A N 1
ATOM 739 C CA . VAL A 1 99 ? 4.555 -0.215 -18.159 1.00 92.44 99 VAL A CA 1
ATOM 740 C C . VAL A 1 99 ? 5.833 0.612 -18.048 1.00 92.44 99 VAL A C 1
ATOM 742 O O . VAL A 1 99 ? 5.821 1.825 -18.265 1.00 92.44 99 VAL A O 1
ATOM 745 N N . LEU A 1 100 ? 6.944 -0.050 -17.743 1.00 89.19 100 LEU A N 1
ATOM 746 C CA . LEU A 1 100 ? 8.275 0.536 -17.750 1.00 89.19 100 LEU A CA 1
ATOM 747 C C . LEU A 1 100 ? 9.081 -0.103 -18.875 1.00 89.19 100 LEU A C 1
ATOM 749 O O . LEU A 1 100 ? 9.446 -1.274 -18.805 1.00 89.19 100 LEU A O 1
ATOM 753 N N . LYS A 1 101 ? 9.413 0.701 -19.890 1.00 88.88 101 LYS A N 1
ATOM 754 C CA . LYS A 1 101 ? 10.021 0.230 -21.144 1.00 88.88 101 LYS A CA 1
ATOM 755 C C . LYS A 1 101 ? 9.080 -0.748 -21.857 1.00 88.88 101 LYS A C 1
ATOM 757 O O . LYS A 1 101 ? 8.128 -0.295 -22.481 1.00 88.88 101 LYS A O 1
ATOM 762 N N . GLU A 1 102 ? 9.336 -2.045 -21.743 1.00 92.19 102 GLU A N 1
ATOM 763 C CA . GLU A 1 102 ? 8.581 -3.119 -22.398 1.00 92.19 102 GLU A CA 1
ATOM 764 C C . GLU A 1 102 ? 7.914 -4.064 -21.387 1.00 92.19 102 GLU A C 1
ATOM 766 O O . GLU A 1 102 ? 7.147 -4.937 -21.783 1.00 92.19 102 GLU A O 1
ATOM 771 N N . ASP A 1 103 ? 8.150 -3.859 -20.086 1.00 91.38 103 ASP A N 1
ATOM 772 C CA . ASP A 1 103 ? 7.669 -4.744 -19.031 1.00 91.38 103 ASP A CA 1
ATOM 773 C C . ASP A 1 103 ? 6.614 -4.064 -18.158 1.00 91.38 103 ASP A C 1
ATOM 775 O O . ASP A 1 103 ? 6.670 -2.864 -17.880 1.00 91.38 103 ASP A O 1
ATOM 779 N N . ALA A 1 104 ? 5.683 -4.865 -17.652 1.00 91.69 104 ALA A N 1
ATOM 780 C CA . ALA A 1 104 ? 4.833 -4.523 -16.522 1.00 91.69 104 ALA A CA 1
ATOM 781 C C . ALA A 1 104 ? 4.908 -5.660 -15.505 1.00 91.69 104 ALA A C 1
ATOM 783 O O . ALA A 1 104 ? 4.950 -6.836 -15.874 1.00 91.69 104 ALA A O 1
ATOM 784 N N . TYR A 1 105 ? 4.928 -5.309 -14.225 1.00 91.88 105 TYR A N 1
ATOM 785 C CA . TYR A 1 105 ? 5.144 -6.265 -13.151 1.00 91.88 105 TYR A CA 1
ATOM 786 C C . TYR A 1 105 ? 3.876 -6.431 -12.325 1.00 91.88 105 TYR A C 1
ATOM 788 O O . TYR A 1 105 ? 3.167 -5.465 -12.041 1.00 91.88 105 TYR A O 1
ATOM 796 N N . LEU A 1 106 ? 3.627 -7.670 -11.909 1.00 94.06 106 LEU A N 1
ATOM 797 C CA . LEU A 1 106 ? 2.671 -7.994 -10.863 1.00 94.06 106 LEU A CA 1
ATOM 798 C C . LEU A 1 106 ? 3.463 -8.419 -9.629 1.00 94.06 106 LEU A C 1
ATOM 800 O O . LEU A 1 106 ? 4.240 -9.373 -9.674 1.00 94.06 106 LEU A O 1
ATOM 804 N N . ILE A 1 107 ? 3.301 -7.669 -8.550 1.00 93.69 107 ILE A N 1
ATOM 805 C CA . ILE A 1 107 ? 4.037 -7.839 -7.303 1.00 93.69 107 ILE A CA 1
ATOM 806 C C . ILE A 1 107 ? 3.090 -8.466 -6.288 1.00 93.69 107 ILE A C 1
ATOM 808 O O . ILE A 1 107 ? 1.936 -8.054 -6.201 1.00 93.69 107 ILE A O 1
ATOM 812 N N . PHE A 1 108 ? 3.579 -9.441 -5.526 1.00 92.94 108 PHE A N 1
ATOM 813 C CA . PHE A 1 108 ? 2.815 -10.130 -4.491 1.00 92.94 108 PHE A CA 1
ATOM 814 C C . PHE A 1 108 ? 3.558 -10.087 -3.161 1.00 92.94 108 PHE A C 1
ATOM 816 O O . PHE A 1 108 ? 4.787 -10.199 -3.131 1.00 92.94 108 PHE A O 1
ATOM 823 N N . TRP A 1 109 ? 2.793 -9.967 -2.081 1.00 90.44 109 TRP A N 1
ATOM 824 C CA . TRP A 1 109 ? 3.254 -10.100 -0.703 1.00 90.44 109 TRP A CA 1
ATOM 825 C C . TRP A 1 109 ? 2.342 -11.034 0.080 1.00 90.44 109 TRP A C 1
ATOM 827 O O . TRP A 1 109 ? 1.125 -11.071 -0.233 1.00 90.44 109 TRP A O 1
#

Solvent-accessible surface area (backbone atoms only — not comparable to full-atom values): 6652 Å² total; per-residue (Å²): 132,66,65,67,68,50,52,63,53,58,74,67,63,73,78,92,69,80,86,74,89,59,92,63,82,67,95,66,73,44,78,75,41,71,32,49,27,77,39,78,84,38,97,56,74,46,37,28,41,34,33,30,76,76,50,34,34,39,32,23,30,51,89,77,64,45,79,73,51,74,48,77,82,72,73,59,90,88,52,49,70,70,46,56,46,38,36,48,66,52,79,42,38,39,33,34,39,43,77,49,96,92,44,66,52,80,47,76,90

pLDDT: mean 82.83, std 13.64, range [46.34, 96.81]

Radius of gyration: 16.42 Å; Cα contacts (8 Å, |Δi|>4): 184; chains: 1; bounding box: 44×40×36 Å